Protein AF-W1DHN3-F1 (afdb_monomer_lite)

pLDDT: mean 80.62, std 13.98, range [42.53, 92.81]

Radius of gyration: 12.2 Å; chains: 1; bounding box: 28×32×31 Å

Sequence (89 aa):
MKQTHYFTVNFTGFTTAASEEQSYLRLIAGEHAFYTDKRHFKDPSLFDRLRLGQPLHIGTCRLKDGSYWIHWLSDGHIFARTFPAAAEY

Organism: NCBI:txid1432552

Foldseek 3Di:
DFDKDKDWAQFQAWDFDPDPVGFWTWDDGPPAIEIEGLVQKPHSCLSVVDDHRAIKIFIWTQDPVRHTYTQWIDSPPGTIGGDPPPPDD

Secondary structure (DSSP, 8-state):
---EEEEEEE----EE--SSSTTEEEEEETTEEEEEEGGGBS-GGGGGGPPTTSEEEEEEEE-TTS-EEEEEEE-SS-EEEB-S-TT--

Structure (mmCIF, N/CA/C/O backbone):
data_AF-W1DHN3-F1
#
_entry.id   AF-W1DHN3-F1
#
loop_
_atom_site.group_PDB
_atom_site.id
_atom_site.type_symbol
_atom_site.label_atom_id
_atom_site.label_alt_id
_atom_site.label_comp_id
_atom_site.label_asym_id
_atom_site.label_entity_id
_atom_site.label_seq_id
_atom_site.pdbx_PDB_ins_code
_atom_site.Cartn_x
_atom_site.Cartn_y
_atom_site.Cartn_z
_atom_site.occupancy
_atom_site.B_iso_or_equiv
_atom_site.auth_seq_id
_atom_site.auth_comp_id
_atom_site.auth_asym_id
_atom_site.auth_atom_id
_atom_site.pdbx_PDB_model_num
ATOM 1 N N . MET A 1 1 ? 0.571 7.811 22.394 1.00 45.03 1 MET A N 1
ATOM 2 C CA . MET A 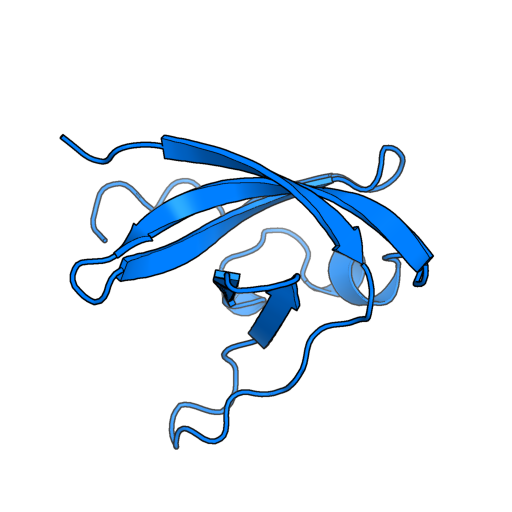1 1 ? 0.974 6.434 22.028 1.00 45.03 1 MET A CA 1
ATOM 3 C C . MET A 1 1 ? 0.562 6.206 20.584 1.00 45.03 1 MET A C 1
ATOM 5 O O . MET A 1 1 ? -0.632 6.246 20.314 1.00 45.03 1 MET A O 1
ATOM 9 N N . LYS A 1 2 ? 1.513 6.073 19.650 1.00 56.41 2 LYS A N 1
ATOM 10 C CA . LYS A 1 2 ? 1.186 5.787 18.246 1.00 56.41 2 LYS A CA 1
ATOM 11 C C . LYS A 1 2 ? 0.679 4.349 18.181 1.00 56.41 2 LYS A C 1
ATOM 13 O O . LYS A 1 2 ? 1.440 3.427 18.456 1.00 56.41 2 LYS A O 1
ATOM 18 N N . GLN A 1 3 ? -0.615 4.164 17.934 1.00 69.12 3 GLN A N 1
ATOM 19 C CA . GLN A 1 3 ? -1.161 2.825 17.749 1.00 69.12 3 GLN A CA 1
ATOM 20 C C . GLN A 1 3 ? -0.762 2.343 16.362 1.00 69.12 3 GLN A C 1
ATOM 22 O O . GLN A 1 3 ? -1.253 2.851 15.350 1.00 69.12 3 GLN A O 1
ATOM 27 N N . THR A 1 4 ? 0.147 1.377 16.341 1.00 80.62 4 THR A N 1
ATOM 28 C CA . THR A 1 4 ? 0.461 0.618 15.141 1.00 80.62 4 THR A CA 1
ATOM 29 C C . THR A 1 4 ? -0.668 -0.377 14.896 1.00 80.62 4 THR A C 1
ATOM 31 O O . THR A 1 4 ? -0.977 -1.189 15.765 1.00 80.62 4 THR A O 1
ATOM 34 N N . HIS A 1 5 ? -1.287 -0.304 13.723 1.00 87.56 5 HIS A N 1
ATOM 35 C CA . HIS A 1 5 ? -2.337 -1.213 13.276 1.00 87.56 5 HIS A CA 1
ATOM 36 C C . HIS A 1 5 ? -1.837 -2.040 12.096 1.00 87.56 5 HIS A C 1
ATOM 38 O O . HIS A 1 5 ? -1.197 -1.514 11.182 1.00 87.56 5 HIS A O 1
ATOM 44 N N . TYR A 1 6 ? -2.147 -3.331 12.113 1.00 90.19 6 TYR A N 1
ATOM 45 C CA . TYR A 1 6 ? -1.758 -4.271 11.068 1.00 90.19 6 TYR A CA 1
ATOM 46 C C . TYR A 1 6 ? -2.994 -4.701 10.294 1.00 90.19 6 TYR A C 1
ATOM 48 O O . TYR A 1 6 ? -3.972 -5.154 10.888 1.00 90.19 6 TYR A O 1
ATOM 56 N N . PHE A 1 7 ? -2.935 -4.584 8.972 1.00 90.44 7 PHE A N 1
ATOM 57 C CA . PHE A 1 7 ? -4.020 -4.997 8.091 1.00 90.44 7 PHE A CA 1
ATOM 58 C C . PHE A 1 7 ? -3.499 -5.955 7.030 1.00 90.44 7 PHE A C 1
ATOM 60 O O . PHE A 1 7 ? -2.364 -5.843 6.571 1.00 90.44 7 PHE A O 1
ATOM 67 N N . THR A 1 8 ? -4.357 -6.885 6.627 1.00 92.69 8 THR A N 1
ATOM 68 C CA . THR A 1 8 ? -4.172 -7.657 5.398 1.00 92.69 8 THR A CA 1
ATOM 69 C C . THR A 1 8 ? -5.289 -7.247 4.458 1.00 92.69 8 THR A C 1
ATOM 71 O O . THR A 1 8 ? -6.462 -7.432 4.778 1.00 92.69 8 THR A O 1
ATOM 74 N N . VAL A 1 9 ? -4.929 -6.634 3.336 1.00 91.00 9 VAL A N 1
ATOM 75 C CA . VAL A 1 9 ? -5.880 -6.087 2.363 1.00 91.00 9 VAL A CA 1
ATOM 76 C C . VAL A 1 9 ? -5.647 -6.729 1.006 1.00 91.00 9 VAL A C 1
ATOM 78 O O . VAL A 1 9 ? -4.515 -7.046 0.662 1.00 91.00 9 VAL A O 1
ATOM 81 N N . ASN A 1 10 ? -6.697 -6.924 0.212 1.00 91.00 10 ASN A N 1
ATOM 82 C CA . ASN A 1 10 ? -6.506 -7.352 -1.170 1.00 91.00 10 ASN A CA 1
ATOM 83 C C . ASN A 1 10 ? -5.998 -6.158 -1.988 1.00 91.00 10 ASN A C 1
ATOM 85 O O . ASN A 1 10 ? -6.684 -5.139 -2.076 1.00 91.00 10 ASN A O 1
ATOM 89 N N . PHE A 1 11 ? -4.791 -6.247 -2.542 1.00 89.06 11 PHE A N 1
ATOM 90 C CA . PHE A 1 11 ? -4.163 -5.106 -3.194 1.00 89.06 11 PHE A CA 1
ATOM 91 C C . PHE A 1 11 ? -4.778 -4.833 -4.562 1.00 89.06 11 PHE A C 1
ATOM 93 O O . PHE A 1 11 ? -4.557 -5.564 -5.523 1.00 89.06 11 PHE A O 1
ATOM 100 N N . THR A 1 12 ? -5.524 -3.740 -4.665 1.00 86.69 12 THR A N 1
ATOM 101 C CA . THR A 1 12 ? -6.142 -3.283 -5.919 1.00 86.69 12 THR A CA 1
ATOM 102 C C . THR A 1 12 ? -5.300 -2.245 -6.659 1.00 86.69 12 THR A C 1
ATOM 104 O O . THR A 1 12 ? -5.726 -1.743 -7.695 1.00 86.69 12 THR A O 1
ATOM 107 N N . GLY A 1 13 ? -4.112 -1.920 -6.144 1.00 86.69 13 GLY A N 1
ATOM 108 C CA . GLY A 1 13 ? -3.261 -0.856 -6.667 1.00 86.69 13 GLY A CA 1
ATOM 109 C C . GLY A 1 13 ? -3.375 0.437 -5.865 1.00 86.69 13 GLY A C 1
ATOM 110 O O . GLY A 1 13 ? -4.373 0.703 -5.192 1.00 86.69 13 GLY A O 1
ATOM 111 N N . PHE A 1 14 ? -2.324 1.251 -5.938 1.00 87.69 14 PHE A N 1
ATOM 112 C CA . PHE A 1 14 ? -2.336 2.596 -5.378 1.00 87.69 14 PHE A CA 1
ATOM 113 C C . PHE A 1 14 ? -2.930 3.588 -6.377 1.00 87.69 14 PHE A C 1
ATOM 115 O O . PHE A 1 14 ? -2.657 3.532 -7.573 1.00 87.69 14 PHE A O 1
ATOM 122 N N . THR A 1 15 ? -3.700 4.534 -5.855 1.00 84.19 15 THR A N 1
ATOM 123 C CA . THR A 1 15 ? -4.207 5.701 -6.582 1.00 84.19 15 THR A CA 1
ATOM 124 C C . THR A 1 15 ? -3.423 6.937 -6.156 1.00 84.19 15 THR A C 1
ATOM 126 O O . THR A 1 15 ? -3.038 7.050 -4.993 1.00 84.19 15 THR A O 1
ATOM 129 N N . THR A 1 16 ? -3.156 7.864 -7.072 1.00 75.06 16 THR A N 1
ATOM 130 C CA . THR A 1 16 ? -2.554 9.158 -6.728 1.00 75.06 16 THR A CA 1
ATOM 131 C C . THR A 1 16 ? -3.572 10.006 -5.968 1.00 75.06 16 THR A C 1
ATOM 133 O O . THR A 1 16 ? -4.701 10.200 -6.424 1.00 75.06 16 THR A O 1
ATOM 136 N N . ALA A 1 17 ? -3.206 10.494 -4.782 1.00 65.56 17 ALA A N 1
ATOM 137 C CA . ALA A 1 17 ? -4.032 11.459 -4.068 1.00 65.56 17 ALA A CA 1
ATOM 138 C C . ALA A 1 17 ? -3.920 12.827 -4.763 1.00 65.56 17 ALA A C 1
ATOM 140 O O . ALA A 1 17 ? -2.821 13.291 -5.053 1.00 65.56 17 ALA A O 1
ATOM 141 N N . ALA A 1 18 ? -5.056 13.473 -5.030 1.00 53.34 18 ALA A N 1
ATOM 142 C CA . ALA A 1 18 ? -5.158 14.714 -5.807 1.00 53.34 18 ALA A CA 1
ATOM 143 C C . ALA A 1 18 ? -4.691 15.988 -5.063 1.00 53.34 18 ALA A C 1
ATOM 145 O O . ALA A 1 18 ? -5.188 17.073 -5.348 1.00 53.34 18 ALA A O 1
ATOM 146 N N . SER A 1 19 ? -3.786 15.875 -4.086 1.00 50.34 19 SER A N 1
ATOM 147 C CA . SER A 1 19 ? -3.278 17.038 -3.347 1.00 50.34 19 SER A CA 1
ATOM 148 C C . SER A 1 19 ? -2.055 17.634 -4.047 1.00 50.34 19 SER A C 1
ATOM 150 O O . SER A 1 19 ? -1.273 16.898 -4.648 1.00 50.34 19 SER A O 1
ATOM 152 N N . GLU A 1 20 ? -1.874 18.955 -3.960 1.00 48.34 20 GLU A N 1
ATOM 153 C CA . GLU A 1 20 ? -0.801 19.721 -4.627 1.00 48.34 20 GLU A CA 1
ATOM 154 C C . GLU A 1 20 ? 0.620 19.235 -4.262 1.00 48.34 20 GLU A C 1
ATOM 156 O O . GLU A 1 20 ? 1.563 19.400 -5.035 1.00 48.34 20 GLU A O 1
ATOM 161 N N . GLU A 1 21 ? 0.753 18.508 -3.151 1.00 53.12 21 GLU A N 1
ATOM 162 C CA . GLU A 1 21 ? 1.904 17.675 -2.788 1.00 53.12 21 GLU A CA 1
ATOM 163 C C . GLU A 1 21 ? 1.823 16.292 -3.486 1.00 53.12 21 GLU A C 1
ATOM 165 O O . GLU A 1 21 ? 1.698 15.246 -2.851 1.00 53.12 21 GLU A O 1
ATOM 170 N N . GLN A 1 22 ? 1.834 16.304 -4.827 1.00 54.22 22 GLN A N 1
ATOM 171 C CA . GLN A 1 22 ? 1.439 15.241 -5.781 1.00 54.22 22 GLN A CA 1
ATOM 172 C C . GLN A 1 22 ? 2.240 13.911 -5.742 1.00 54.22 22 GLN A C 1
ATOM 174 O O . GLN A 1 22 ? 2.566 13.326 -6.774 1.00 54.22 22 GLN A O 1
ATOM 179 N N . SER A 1 23 ? 2.628 13.399 -4.578 1.00 64.62 23 SER A N 1
ATOM 180 C CA . SER A 1 23 ? 3.352 12.123 -4.443 1.00 64.62 23 SER A CA 1
ATOM 181 C C . SER A 1 23 ? 2.759 11.167 -3.415 1.00 64.62 23 SER A C 1
ATOM 183 O O . SER A 1 23 ? 3.232 10.033 -3.307 1.00 64.62 23 SER A O 1
ATOM 185 N N . TYR A 1 24 ? 1.682 11.562 -2.731 1.00 78.88 24 TYR A N 1
ATOM 186 C CA . TYR A 1 24 ? 0.976 10.648 -1.848 1.00 78.88 24 TYR A CA 1
ATOM 187 C C . TYR A 1 24 ? 0.203 9.596 -2.635 1.00 78.88 24 TYR A C 1
ATOM 189 O O . TYR A 1 24 ? -0.632 9.878 -3.500 1.00 78.88 24 TYR A O 1
ATOM 197 N N . LEU A 1 25 ? 0.484 8.351 -2.285 1.00 85.88 25 LEU A N 1
ATOM 198 C CA . LEU A 1 25 ? -0.250 7.193 -2.734 1.00 85.88 25 LEU A CA 1
ATOM 199 C C . LEU A 1 25 ? -1.355 6.883 -1.740 1.00 85.88 25 LEU A C 1
ATOM 201 O O . LEU A 1 25 ? -1.127 6.813 -0.532 1.00 85.88 25 LEU A O 1
ATOM 205 N N . ARG A 1 26 ? -2.545 6.634 -2.273 1.00 89.12 26 ARG A N 1
ATOM 206 C CA . ARG A 1 26 ? -3.708 6.200 -1.514 1.00 89.12 26 ARG A CA 1
ATOM 207 C C . ARG A 1 26 ? -4.119 4.797 -1.927 1.00 89.12 26 ARG A C 1
ATOM 209 O O . ARG A 1 26 ? -4.297 4.522 -3.114 1.00 89.12 26 ARG A O 1
ATOM 216 N N . LEU A 1 27 ? -4.335 3.937 -0.943 1.00 88.94 27 LEU A N 1
ATOM 217 C CA . LEU A 1 27 ? -4.928 2.615 -1.097 1.00 88.94 27 LEU A CA 1
ATOM 218 C C . LEU A 1 27 ? -6.263 2.597 -0.352 1.00 88.94 27 LEU A C 1
ATOM 220 O O . LEU A 1 27 ? -6.325 2.964 0.818 1.00 88.94 27 LEU A O 1
ATOM 224 N N . ILE A 1 28 ? -7.329 2.184 -1.030 1.00 88.81 28 ILE A N 1
ATOM 225 C CA . ILE A 1 28 ? -8.651 2.014 -0.423 1.00 88.81 28 ILE A CA 1
ATOM 226 C C . ILE A 1 28 ? -8.921 0.519 -0.330 1.00 88.81 28 ILE A C 1
ATOM 228 O O . ILE A 1 28 ? -8.873 -0.171 -1.346 1.00 88.81 28 ILE A O 1
ATOM 232 N N . ALA A 1 29 ? -9.201 0.022 0.873 1.00 87.88 29 ALA A N 1
ATOM 233 C CA . ALA A 1 29 ? -9.610 -1.362 1.073 1.00 87.88 29 ALA A CA 1
ATOM 234 C C . ALA A 1 29 ? -10.840 -1.414 1.983 1.00 87.88 29 ALA A C 1
ATOM 236 O O . ALA A 1 29 ? -10.754 -1.179 3.191 1.00 87.88 29 ALA A O 1
ATOM 237 N N . GLY A 1 30 ? -11.993 -1.718 1.382 1.00 85.19 30 GLY A N 1
ATOM 238 C CA . GLY A 1 30 ? -13.284 -1.645 2.064 1.00 85.19 30 GLY A CA 1
ATOM 239 C C . GLY A 1 30 ? -13.570 -0.220 2.538 1.00 85.19 30 GLY A C 1
ATOM 240 O O . GLY A 1 30 ? -13.509 0.720 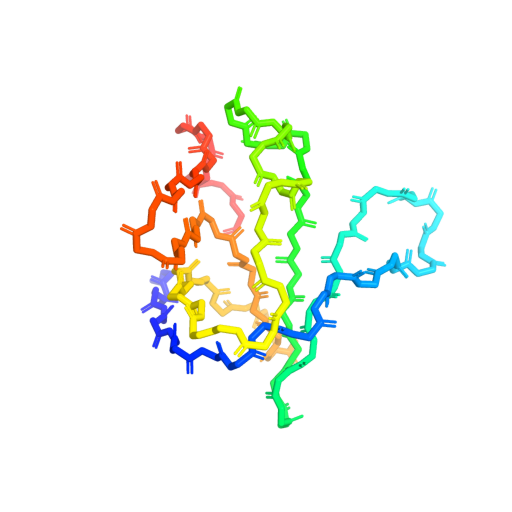1.751 1.00 85.19 30 GLY A O 1
ATOM 241 N N . GLU A 1 31 ? -13.840 -0.068 3.833 1.00 86.69 31 GLU A N 1
ATOM 242 C CA . GLU A 1 31 ? -14.131 1.223 4.474 1.00 86.69 31 GLU A CA 1
ATOM 243 C C . GLU A 1 31 ? -12.869 1.972 4.939 1.00 86.69 31 GLU A C 1
ATOM 245 O O . GLU A 1 31 ? -12.954 3.088 5.450 1.00 86.69 31 GLU A O 1
ATOM 250 N N . HIS A 1 32 ? -11.682 1.380 4.768 1.00 89.00 32 HIS A N 1
ATOM 251 C CA . HIS A 1 32 ? -10.429 1.963 5.235 1.00 89.00 32 HIS A CA 1
ATOM 252 C C . HIS A 1 32 ? -9.659 2.646 4.103 1.00 89.00 32 HIS A C 1
ATOM 254 O O . HIS A 1 32 ? -9.420 2.066 3.039 1.00 89.00 32 HIS A O 1
ATOM 260 N N . ALA A 1 33 ? -9.211 3.872 4.378 1.00 88.69 33 ALA A N 1
ATOM 261 C CA . ALA A 1 33 ? -8.292 4.617 3.533 1.00 88.69 33 ALA A CA 1
ATOM 262 C C . ALA A 1 33 ? -6.881 4.599 4.131 1.00 88.69 33 ALA A C 1
ATOM 264 O O . ALA A 1 33 ? -6.667 4.976 5.288 1.00 88.69 33 ALA A O 1
ATOM 265 N N . PHE A 1 34 ? -5.923 4.186 3.310 1.00 89.62 34 PHE A N 1
ATOM 266 C CA . PHE A 1 34 ? -4.511 4.115 3.643 1.00 89.62 34 PHE A CA 1
ATOM 267 C C . PHE A 1 34 ? -3.720 5.087 2.776 1.00 89.62 34 PHE A C 1
ATOM 269 O O . PHE A 1 34 ? -3.953 5.177 1.571 1.00 89.62 34 PHE A O 1
ATOM 276 N N . TYR A 1 35 ? -2.753 5.766 3.378 1.00 88.69 35 TYR A N 1
ATOM 277 C CA . TYR A 1 35 ? -1.902 6.758 2.736 1.00 88.69 35 TYR A CA 1
ATOM 278 C C . TYR A 1 35 ? -0.436 6.408 2.920 1.00 88.69 35 TYR A C 1
ATOM 280 O O . TYR A 1 35 ? -0.040 5.834 3.935 1.00 88.69 35 TYR A O 1
ATOM 288 N N . THR A 1 36 ? 0.382 6.734 1.927 1.00 87.69 36 THR A N 1
ATOM 289 C CA . THR A 1 36 ? 1.825 6.538 2.000 1.00 87.69 36 THR A CA 1
ATOM 290 C C . THR A 1 36 ? 2.559 7.425 1.004 1.00 87.69 36 THR A C 1
ATOM 292 O O . THR A 1 36 ? 1.956 7.941 0.066 1.00 87.69 36 THR A O 1
ATOM 295 N N . ASP A 1 37 ? 3.868 7.578 1.181 1.00 85.88 37 ASP A N 1
ATOM 296 C CA . ASP A 1 37 ? 4.734 8.304 0.252 1.00 85.88 37 ASP A CA 1
ATOM 297 C C . ASP A 1 37 ? 5.897 7.404 -0.177 1.00 85.88 37 ASP A C 1
ATOM 299 O O . ASP A 1 37 ? 6.707 7.003 0.664 1.00 85.88 37 ASP A O 1
ATOM 303 N N . LYS A 1 38 ? 6.004 7.111 -1.484 1.00 81.38 38 LYS A N 1
ATOM 304 C CA . LYS A 1 38 ? 7.096 6.301 -2.062 1.00 81.38 38 LYS A CA 1
ATOM 305 C C . LYS A 1 38 ? 8.483 6.853 -1.706 1.00 81.38 38 LYS A C 1
ATOM 307 O O . LYS A 1 38 ? 9.408 6.065 -1.539 1.00 81.38 38 LYS A O 1
ATOM 312 N N . ARG A 1 39 ? 8.644 8.174 -1.563 1.00 80.25 39 ARG A N 1
ATOM 313 C CA . ARG A 1 39 ? 9.921 8.852 -1.262 1.00 80.25 39 ARG A CA 1
ATOM 314 C C . ARG A 1 39 ? 10.462 8.495 0.118 1.00 80.25 39 ARG A C 1
ATOM 316 O O . ARG A 1 39 ? 11.666 8.561 0.334 1.00 80.25 39 ARG A O 1
ATOM 323 N N . HIS A 1 40 ? 9.592 8.101 1.047 1.00 80.62 40 HIS A N 1
ATOM 324 C CA . HIS A 1 40 ? 10.005 7.681 2.386 1.00 80.62 40 HIS A CA 1
ATOM 325 C C . HIS A 1 40 ? 10.487 6.228 2.434 1.00 80.62 40 HIS A C 1
ATOM 327 O O . HIS A 1 40 ? 11.069 5.811 3.441 1.00 80.62 40 HIS A O 1
ATOM 333 N N . PHE A 1 41 ? 10.262 5.449 1.372 1.00 84.56 41 PHE A N 1
ATOM 334 C CA . PHE A 1 41 ? 10.704 4.063 1.284 1.00 84.56 41 PHE A CA 1
ATOM 335 C C . PHE A 1 41 ? 12.132 3.975 0.778 1.00 84.56 41 PHE A C 1
ATOM 337 O O . PHE A 1 41 ? 12.563 4.729 -0.090 1.00 84.56 41 PHE A O 1
ATOM 344 N N . LYS A 1 42 ? 12.853 2.983 1.305 1.00 81.12 42 LYS A N 1
ATOM 345 C CA . LYS A 1 42 ? 14.228 2.703 0.886 1.00 81.12 42 LYS A CA 1
ATOM 346 C C . LYS A 1 42 ? 14.353 2.384 -0.596 1.00 81.12 42 LYS A C 1
ATOM 348 O O . LYS A 1 42 ? 15.351 2.736 -1.215 1.00 81.12 42 LYS A O 1
ATOM 353 N N . ASP A 1 43 ? 13.349 1.711 -1.134 1.00 83.50 43 ASP A N 1
ATOM 354 C CA . ASP A 1 43 ? 13.310 1.330 -2.530 1.00 83.50 43 ASP A CA 1
ATOM 355 C C . ASP A 1 43 ? 11.888 1.567 -3.068 1.00 83.50 43 ASP A C 1
ATOM 357 O O . ASP A 1 43 ? 10.990 0.753 -2.828 1.00 83.50 43 ASP A O 1
ATOM 361 N N . PRO A 1 44 ? 11.647 2.703 -3.749 1.00 80.38 44 PRO A N 1
ATOM 362 C CA . PRO A 1 44 ? 10.337 3.017 -4.306 1.00 80.38 44 PRO A CA 1
ATOM 363 C C . PRO A 1 44 ? 9.963 2.111 -5.488 1.00 80.38 44 PRO A C 1
ATOM 365 O O . PRO A 1 44 ? 8.775 1.981 -5.781 1.00 80.38 44 PRO A O 1
ATOM 368 N N . SER A 1 45 ? 10.937 1.452 -6.133 1.00 83.81 45 SER A N 1
ATOM 369 C CA . SER A 1 45 ? 10.690 0.544 -7.264 1.00 83.81 45 SER A CA 1
ATOM 370 C C . SER A 1 45 ? 9.979 -0.743 -6.839 1.00 83.81 45 SER A C 1
ATOM 372 O O . SER A 1 45 ? 9.344 -1.411 -7.654 1.00 83.81 45 SER A O 1
ATOM 374 N N . LEU A 1 46 ? 10.015 -1.072 -5.542 1.00 84.88 46 LEU A N 1
ATOM 375 C CA . LEU A 1 46 ? 9.278 -2.199 -4.971 1.00 84.88 46 LEU A CA 1
ATOM 376 C C . LEU A 1 46 ? 7.766 -2.061 -5.153 1.00 84.88 46 LEU A C 1
ATOM 378 O O . LEU A 1 46 ? 7.087 -3.069 -5.316 1.00 84.88 46 LEU A O 1
ATOM 382 N N . PHE A 1 47 ? 7.242 -0.835 -5.183 1.00 84.06 47 PHE A N 1
ATOM 383 C CA . PHE A 1 47 ? 5.817 -0.593 -5.408 1.00 84.06 47 PHE A CA 1
ATOM 384 C C . PHE A 1 47 ? 5.371 -1.028 -6.803 1.00 84.06 47 PHE A C 1
ATOM 386 O O . PHE A 1 47 ? 4.266 -1.535 -6.958 1.00 84.06 47 PHE A O 1
ATOM 393 N N . ASP A 1 48 ? 6.234 -0.853 -7.802 1.00 83.56 48 ASP A N 1
ATOM 394 C CA . ASP A 1 48 ? 5.967 -1.235 -9.191 1.00 83.56 48 ASP A CA 1
ATOM 395 C C . ASP A 1 48 ? 6.067 -2.758 -9.398 1.00 83.56 48 ASP A C 1
ATOM 397 O O . ASP A 1 48 ? 5.615 -3.288 -10.410 1.00 83.56 48 ASP A O 1
ATOM 401 N N . ARG A 1 49 ? 6.618 -3.480 -8.412 1.00 87.06 49 ARG A N 1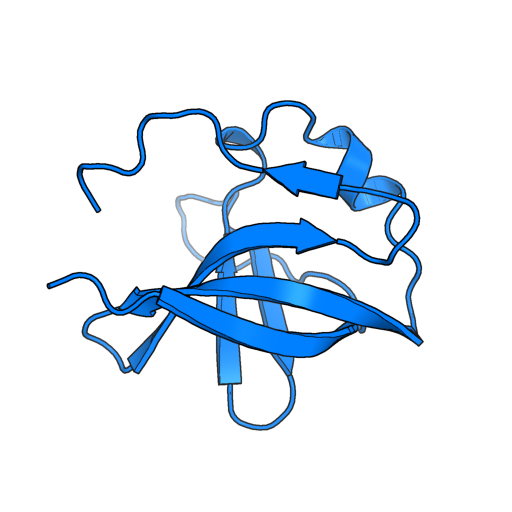
ATOM 402 C CA . ARG A 1 49 ? 6.687 -4.949 -8.378 1.00 87.06 49 ARG A CA 1
ATOM 403 C C . ARG A 1 49 ? 5.535 -5.599 -7.610 1.00 87.06 49 ARG A C 1
ATOM 405 O O . ARG A 1 49 ? 5.415 -6.822 -7.657 1.00 87.06 49 ARG A O 1
ATOM 412 N N . LEU A 1 50 ? 4.709 -4.819 -6.909 1.00 86.25 50 LEU A N 1
ATOM 413 C CA . LEU A 1 50 ? 3.575 -5.352 -6.156 1.00 86.25 50 LEU A CA 1
ATOM 414 C C . LEU A 1 50 ? 2.528 -5.936 -7.102 1.00 86.25 50 LEU A C 1
ATOM 416 O O . LEU A 1 50 ? 2.118 -5.305 -8.079 1.00 86.25 50 LEU A O 1
ATOM 420 N N . ARG A 1 51 ? 2.064 -7.145 -6.789 1.00 84.75 51 ARG A N 1
ATOM 421 C CA . ARG A 1 51 ? 1.098 -7.858 -7.627 1.00 84.75 51 ARG A CA 1
ATOM 422 C C . ARG A 1 51 ? -0.328 -7.485 -7.248 1.00 84.75 51 ARG A C 1
ATOM 424 O O . ARG A 1 51 ? -0.743 -7.651 -6.104 1.00 84.75 51 ARG A O 1
ATOM 431 N N . LEU A 1 52 ? -1.090 -7.021 -8.233 1.00 88.75 52 LEU A N 1
ATOM 432 C CA . LEU A 1 52 ? -2.517 -6.746 -8.079 1.00 88.75 52 LEU A CA 1
ATOM 433 C C . LEU A 1 52 ? -3.300 -8.039 -7.802 1.00 88.75 52 LEU A C 1
ATOM 435 O O . LEU A 1 52 ? -2.981 -9.100 -8.340 1.00 88.75 52 LEU A O 1
ATOM 439 N N . GLY A 1 53 ? -4.344 -7.935 -6.981 1.00 86.38 53 GLY A N 1
ATOM 440 C CA . GLY A 1 53 ? -5.228 -9.044 -6.620 1.00 86.38 53 GLY A CA 1
ATOM 441 C C . GLY A 1 53 ? -4.599 -10.074 -5.679 1.00 86.38 53 GLY A C 1
ATOM 442 O O . GLY A 1 53 ? -5.083 -11.203 -5.613 1.00 86.38 53 GLY A O 1
ATOM 443 N N . GLN A 1 54 ? -3.502 -9.726 -5.004 1.00 87.31 54 GLN A N 1
ATOM 444 C CA . GLN A 1 54 ? -2.871 -10.546 -3.971 1.00 87.31 54 GLN A CA 1
ATOM 445 C C . GLN A 1 54 ? -3.034 -9.896 -2.590 1.00 87.31 54 GLN A C 1
ATOM 447 O O . GLN A 1 54 ? -3.173 -8.670 -2.496 1.00 87.31 54 GLN A O 1
ATOM 452 N N . PRO A 1 55 ? -3.024 -10.693 -1.507 1.00 91.50 55 PRO A N 1
ATOM 453 C CA . PRO A 1 55 ? -3.028 -10.154 -0.157 1.00 91.50 55 PRO A CA 1
ATOM 454 C C . PRO A 1 55 ? -1.760 -9.330 0.089 1.00 91.50 55 PRO A C 1
ATOM 456 O O . PRO A 1 55 ? -0.641 -9.804 -0.086 1.00 91.50 55 PRO A O 1
ATOM 459 N N . LEU A 1 56 ? -1.954 -8.090 0.523 1.00 92.25 56 LEU A N 1
ATOM 460 C CA . LEU A 1 56 ? -0.906 -7.177 0.940 1.00 92.25 56 LEU A CA 1
ATOM 461 C C . LEU A 1 56 ? -1.031 -6.938 2.440 1.00 92.25 56 LEU A C 1
ATOM 463 O O . LEU A 1 56 ? -2.032 -6.415 2.936 1.00 92.25 56 LEU A O 1
ATOM 467 N N . HIS A 1 57 ? 0.010 -7.323 3.159 1.00 92.81 57 HIS A N 1
ATOM 468 C CA . HIS A 1 57 ? 0.176 -7.060 4.575 1.00 92.81 57 HIS A CA 1
ATOM 469 C C . HIS A 1 57 ? 0.755 -5.665 4.745 1.00 92.81 57 HIS A C 1
ATOM 471 O O . HIS A 1 57 ? 1.817 -5.363 4.206 1.00 92.81 57 HIS A O 1
ATOM 477 N N . ILE A 1 58 ? 0.073 -4.812 5.496 1.00 92.31 58 ILE A N 1
ATOM 478 C CA . ILE A 1 58 ? 0.503 -3.437 5.727 1.00 92.31 58 ILE A CA 1
ATOM 479 C C . ILE A 1 58 ? 0.578 -3.147 7.219 1.00 92.31 58 ILE A C 1
ATOM 481 O O . ILE A 1 58 ? -0.344 -3.431 7.988 1.00 92.31 58 ILE A O 1
ATOM 485 N N . GLY A 1 59 ? 1.697 -2.555 7.620 1.00 91.50 59 GLY A N 1
ATOM 486 C CA . GLY A 1 59 ? 1.852 -1.915 8.911 1.00 91.50 59 GLY A CA 1
ATOM 487 C C . GLY A 1 59 ? 1.491 -0.451 8.783 1.00 91.50 59 GLY A C 1
ATOM 488 O O . GLY A 1 59 ? 2.061 0.277 7.963 1.00 91.50 59 GLY A O 1
ATOM 489 N N . THR A 1 60 ? 0.570 -0.003 9.625 1.00 90.44 60 THR A N 1
ATOM 490 C CA . THR A 1 60 ? 0.044 1.356 9.576 1.00 90.44 60 THR A CA 1
ATOM 491 C C . THR A 1 60 ? 0.066 2.036 10.933 1.00 90.44 60 THR A C 1
ATOM 493 O O . THR A 1 60 ? 0.086 1.374 11.965 1.00 90.44 60 THR A O 1
ATOM 496 N N . CYS A 1 61 ? 0.055 3.363 10.932 1.00 88.69 61 CYS A N 1
ATOM 497 C CA . CYS A 1 61 ? -0.219 4.177 12.109 1.00 88.69 61 CYS A CA 1
ATOM 498 C C . CYS A 1 61 ? -1.541 4.908 11.890 1.00 88.69 61 CYS A C 1
ATOM 500 O O . CYS A 1 61 ? -1.743 5.500 10.829 1.00 88.69 61 CYS A O 1
ATOM 502 N N . ARG A 1 62 ? -2.438 4.876 12.877 1.00 86.69 62 ARG A N 1
ATOM 503 C CA . ARG A 1 62 ? -3.711 5.601 12.776 1.00 86.69 62 ARG A CA 1
ATOM 504 C C . ARG A 1 62 ? -3.486 7.109 12.921 1.00 86.69 62 ARG A C 1
ATOM 506 O O . ARG A 1 62 ? -2.858 7.548 13.885 1.00 86.69 62 ARG A O 1
ATOM 513 N N . LEU A 1 63 ? -4.011 7.878 11.974 1.00 84.56 63 LEU A N 1
ATOM 514 C CA . 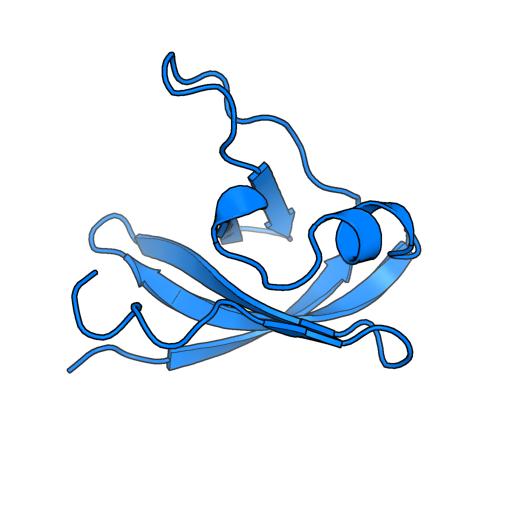LEU A 1 63 ? -3.989 9.337 11.943 1.00 84.56 63 LEU A CA 1
ATOM 515 C C . LEU A 1 63 ? -5.197 9.925 12.696 1.00 84.56 63 LEU A C 1
ATOM 517 O O . LEU A 1 63 ? -6.154 9.222 13.032 1.00 84.56 63 LEU A O 1
ATOM 521 N N . LYS A 1 64 ? -5.141 11.229 13.001 1.00 83.50 64 LYS A N 1
ATOM 522 C CA . LYS A 1 64 ? -6.165 11.927 13.806 1.00 83.50 64 LYS A CA 1
ATOM 523 C C . LYS A 1 64 ? -7.541 11.979 13.134 1.00 83.50 64 LYS A C 1
ATOM 525 O O . LYS A 1 64 ? -8.548 12.024 13.829 1.00 83.50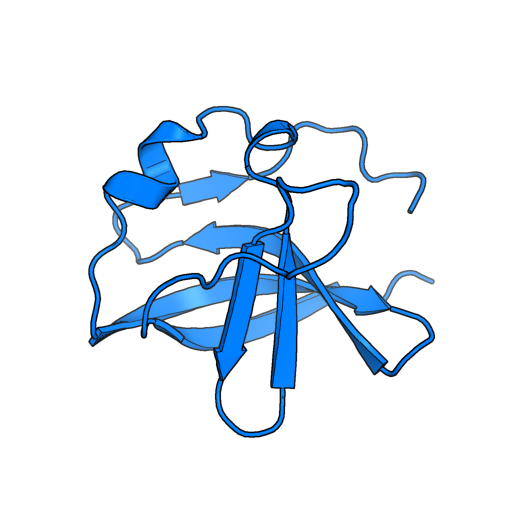 64 LYS A O 1
ATOM 530 N N . ASP A 1 65 ? -7.573 11.965 11.808 1.00 83.38 65 ASP A N 1
ATOM 531 C CA . ASP A 1 65 ? -8.777 11.939 10.969 1.00 83.38 65 ASP A CA 1
ATOM 532 C C . ASP A 1 65 ? -9.394 10.531 10.850 1.00 83.38 65 ASP A C 1
ATOM 534 O O . ASP A 1 65 ? -10.451 10.364 10.249 1.00 83.38 65 ASP A O 1
ATOM 538 N N . GLY A 1 66 ? -8.753 9.510 11.429 1.00 84.56 66 GLY A N 1
ATOM 539 C CA . GLY A 1 66 ? -9.197 8.121 11.367 1.00 84.56 66 GLY A CA 1
ATOM 540 C C . GLY A 1 66 ? -8.651 7.336 10.174 1.00 84.56 66 GLY A C 1
ATOM 541 O O . GLY A 1 66 ? -8.874 6.126 10.127 1.00 84.56 66 GLY A O 1
ATOM 542 N N . SER A 1 67 ? -7.908 7.980 9.269 1.00 87.75 67 SER A N 1
ATOM 543 C CA . SER A 1 67 ? -7.183 7.291 8.205 1.00 87.75 67 SER A CA 1
ATOM 544 C C . SER A 1 67 ? -5.885 6.662 8.720 1.00 87.75 67 SER A C 1
ATOM 546 O O . SER A 1 67 ? -5.525 6.780 9.896 1.00 87.75 67 SER A O 1
ATOM 548 N N . TYR A 1 68 ? -5.192 5.933 7.849 1.00 89.88 68 TYR A N 1
ATOM 549 C CA . TYR A 1 68 ? -4.024 5.147 8.226 1.00 89.88 68 TYR A CA 1
ATOM 550 C C . TYR A 1 68 ? -2.812 5.506 7.374 1.00 89.88 68 TYR A C 1
ATOM 552 O O . TYR A 1 68 ? -2.891 5.527 6.150 1.00 89.88 68 TYR A O 1
ATOM 560 N N . TRP A 1 69 ? -1.665 5.720 8.013 1.00 89.38 69 TRP A N 1
ATOM 561 C CA . TRP A 1 69 ? -0.394 5.946 7.332 1.00 89.38 69 TRP A CA 1
ATOM 562 C C . TRP A 1 69 ? 0.430 4.661 7.256 1.00 89.38 69 TRP A C 1
ATOM 564 O O . TRP A 1 69 ? 0.796 4.105 8.293 1.00 89.38 69 TRP A O 1
ATOM 574 N N . ILE A 1 70 ? 0.748 4.186 6.052 1.00 90.38 70 ILE A N 1
ATOM 575 C CA . ILE A 1 70 ? 1.551 2.977 5.831 1.00 90.38 70 ILE A CA 1
ATOM 576 C C . ILE A 1 70 ? 3.032 3.305 6.041 1.00 90.38 70 ILE A C 1
ATOM 578 O O . ILE A 1 70 ? 3.587 4.168 5.358 1.00 90.38 70 ILE A O 1
ATOM 582 N N . HIS A 1 71 ? 3.682 2.571 6.945 1.00 88.19 71 HIS A N 1
ATOM 583 C CA . HIS A 1 71 ? 5.125 2.675 7.205 1.00 88.19 71 HIS A CA 1
ATOM 584 C C . HIS A 1 71 ? 5.904 1.434 6.742 1.00 88.19 71 HIS A C 1
ATOM 586 O O . HIS A 1 71 ? 7.113 1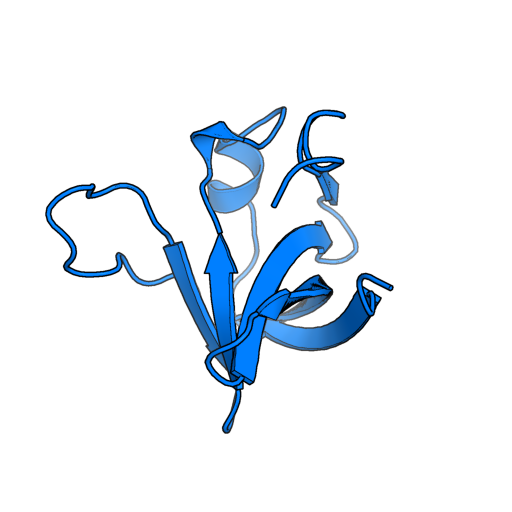.503 6.520 1.00 88.19 71 HIS A O 1
ATOM 592 N N . TRP A 1 72 ? 5.231 0.301 6.546 1.00 90.31 72 TRP A N 1
ATOM 593 C CA . TRP A 1 72 ? 5.769 -0.827 5.792 1.00 90.31 72 TRP A CA 1
ATOM 594 C C . TRP A 1 72 ? 4.645 -1.622 5.132 1.00 90.31 72 TRP A C 1
ATOM 596 O O . TRP A 1 72 ? 3.501 -1.595 5.585 1.00 90.31 72 TRP A O 1
ATOM 606 N N . LEU A 1 73 ? 4.985 -2.335 4.065 1.00 91.81 73 LEU A N 1
ATOM 607 C CA . LEU A 1 73 ? 4.094 -3.232 3.345 1.00 91.81 73 LEU A CA 1
ATOM 608 C C . LEU A 1 73 ? 4.839 -4.477 2.859 1.00 91.81 73 LEU A C 1
ATOM 610 O O . LEU A 1 73 ? 6.059 -4.448 2.669 1.00 91.81 73 LEU A O 1
ATOM 614 N N . SER A 1 74 ? 4.102 -5.568 2.680 1.00 91.38 74 SER A N 1
ATOM 615 C CA . SER A 1 74 ? 4.612 -6.837 2.181 1.00 91.38 74 SER A CA 1
ATOM 616 C C . SER A 1 74 ? 3.540 -7.634 1.454 1.00 91.38 74 SER A C 1
ATOM 618 O O . SER A 1 74 ? 2.461 -7.826 2.004 1.00 91.38 74 SER A O 1
ATOM 620 N N . ASP A 1 75 ? 3.829 -8.142 0.259 1.00 89.75 75 ASP A N 1
ATOM 621 C CA . ASP A 1 75 ? 2.964 -9.106 -0.450 1.00 89.75 75 ASP A CA 1
ATOM 622 C C . ASP A 1 75 ? 3.439 -10.563 -0.262 1.00 89.75 75 ASP A C 1
ATOM 624 O O . ASP A 1 75 ? 3.012 -11.468 -0.972 1.00 89.75 75 ASP A O 1
ATOM 628 N N . GLY A 1 76 ? 4.365 -10.792 0.679 1.00 86.56 76 GLY A N 1
ATOM 629 C CA . GLY A 1 76 ? 5.002 -12.089 0.923 1.00 86.56 76 GLY A CA 1
ATOM 630 C C . GLY A 1 76 ? 6.259 -12.339 0.082 1.00 86.56 76 GLY A C 1
ATOM 631 O O . GLY A 1 76 ? 7.089 -13.157 0.476 1.00 86.56 76 GLY A O 1
ATOM 632 N N . HIS A 1 77 ? 6.454 -11.599 -1.014 1.00 86.38 77 HIS A N 1
ATOM 633 C CA . HIS A 1 77 ? 7.653 -11.672 -1.859 1.00 86.38 77 HIS A CA 1
ATOM 634 C C . HIS A 1 77 ? 8.493 -10.397 -1.785 1.00 86.38 77 HIS A C 1
ATOM 636 O O . HIS A 1 77 ? 9.723 -10.437 -1.744 1.00 86.38 77 HIS A O 1
ATOM 642 N N . ILE A 1 78 ? 7.817 -9.259 -1.766 1.00 88.56 78 ILE A N 1
ATOM 643 C CA . ILE A 1 78 ? 8.365 -7.921 -1.669 1.00 88.56 78 ILE A CA 1
ATOM 644 C C . ILE A 1 78 ? 8.122 -7.423 -0.257 1.00 88.56 78 ILE A C 1
ATOM 646 O O . ILE A 1 78 ? 7.010 -7.500 0.246 1.00 88.56 78 ILE A O 1
ATOM 650 N N . PHE A 1 79 ? 9.152 -6.857 0.364 1.00 89.00 79 PHE A N 1
ATOM 651 C CA . PHE A 1 79 ? 9.031 -6.150 1.631 1.00 89.00 79 PHE A CA 1
ATOM 652 C C . PHE A 1 79 ? 9.574 -4.737 1.463 1.00 89.00 79 PHE A C 1
ATOM 654 O O . PHE A 1 79 ? 10.765 -4.541 1.217 1.00 89.00 79 PHE A O 1
ATOM 661 N N . ALA A 1 80 ? 8.694 -3.752 1.607 1.00 88.25 80 ALA A N 1
ATOM 662 C CA . ALA A 1 80 ? 9.042 -2.344 1.532 1.00 88.25 80 ALA A CA 1
ATOM 663 C C . ALA A 1 80 ? 8.770 -1.697 2.890 1.00 88.25 80 ALA A C 1
ATOM 665 O O . ALA A 1 80 ? 7.690 -1.839 3.458 1.00 88.25 80 ALA A O 1
ATOM 666 N N . ARG A 1 81 ? 9.746 -0.960 3.419 1.00 88.25 81 ARG A N 1
ATOM 667 C CA . ARG A 1 81 ? 9.592 -0.183 4.653 1.00 88.25 81 ARG A CA 1
ATOM 668 C C . ARG A 1 81 ? 10.173 1.208 4.493 1.00 88.25 81 ARG A C 1
ATOM 670 O O . ARG A 1 81 ? 11.118 1.404 3.721 1.00 88.25 81 ARG A O 1
ATOM 677 N N . THR A 1 82 ? 9.643 2.144 5.264 1.00 82.81 82 THR A N 1
ATOM 678 C CA . THR A 1 82 ? 10.233 3.469 5.381 1.00 82.81 82 THR A CA 1
ATOM 679 C C . THR A 1 82 ? 11.559 3.411 6.146 1.00 82.81 82 THR A C 1
ATOM 681 O O . THR A 1 82 ? 11.787 2.520 6.980 1.00 82.81 82 THR A O 1
ATOM 684 N N . PHE A 1 83 ? 12.474 4.332 5.834 1.00 67.69 83 PHE A N 1
ATOM 685 C CA . PHE A 1 83 ? 13.685 4.534 6.636 1.00 67.69 83 PHE A CA 1
ATOM 686 C C . PHE A 1 83 ? 13.320 4.945 8.075 1.00 67.69 83 PHE A C 1
ATOM 688 O O . PHE A 1 83 ? 12.232 5.485 8.298 1.00 67.69 83 PHE A O 1
ATOM 695 N N . PRO A 1 84 ? 14.194 4.707 9.075 1.00 55.69 84 PRO A N 1
ATOM 696 C CA . PRO A 1 84 ? 13.963 5.178 10.436 1.00 55.69 84 PRO A CA 1
ATOM 697 C C . PRO A 1 84 ? 14.021 6.714 10.484 1.00 55.69 84 PRO A C 1
ATOM 699 O O . PRO A 1 84 ? 15.057 7.302 10.758 1.00 55.69 84 PRO A O 1
ATOM 702 N N . ALA A 1 85 ? 12.886 7.346 10.200 1.00 47.66 85 ALA A N 1
ATOM 703 C CA . ALA A 1 85 ? 12.587 8.753 10.466 1.00 47.66 85 ALA A CA 1
ATOM 704 C C . ALA A 1 85 ? 11.103 8.950 10.851 1.00 47.66 85 ALA A C 1
ATOM 706 O O . ALA A 1 85 ? 10.588 10.058 10.846 1.00 47.66 85 ALA A O 1
ATOM 707 N N . ALA A 1 86 ? 10.383 7.878 11.206 1.00 46.78 86 ALA A N 1
ATOM 708 C CA . ALA A 1 86 ? 8.967 7.952 11.589 1.00 46.78 86 ALA A CA 1
ATOM 709 C C . ALA A 1 86 ? 8.745 8.033 13.114 1.00 46.78 86 ALA A C 1
ATOM 711 O O . ALA A 1 86 ? 7.664 7.710 13.617 1.00 46.78 86 ALA A O 1
ATOM 712 N N . ALA A 1 87 ? 9.746 8.495 13.869 1.00 42.53 87 ALA A N 1
ATOM 713 C CA . ALA A 1 87 ? 9.527 8.881 15.261 1.00 42.53 87 ALA A CA 1
ATOM 714 C C . ALA A 1 87 ? 8.637 10.139 15.373 1.00 42.53 87 ALA A C 1
ATOM 716 O O . ALA A 1 87 ? 8.001 10.322 16.407 1.00 42.53 87 ALA A O 1
ATOM 717 N N . GLU A 1 88 ? 8.446 10.921 14.300 1.00 43.41 88 GLU A N 1
ATOM 718 C CA . GLU A 1 88 ? 7.903 12.291 14.415 1.00 43.41 88 GLU A CA 1
ATOM 719 C C . GLU A 1 88 ? 6.560 12.598 13.717 1.00 43.41 88 GLU A C 1
ATOM 721 O O . GLU A 1 88 ? 6.108 13.731 13.805 1.00 43.41 88 GLU A O 1
ATOM 726 N N . TYR A 1 89 ? 5.867 11.625 13.107 1.00 48.16 89 TYR A N 1
ATOM 727 C CA . TYR A 1 89 ? 4.485 11.827 12.605 1.00 48.16 89 TYR A CA 1
ATOM 728 C C . TYR A 1 89 ? 3.389 11.455 13.607 1.00 48.16 89 TYR A C 1
ATOM 730 O O . TYR A 1 89 ? 3.445 10.308 14.112 1.00 48.16 89 TYR A O 1
#